Protein AF-A0A8I0LA90-F1 (afdb_monomer_lite)

Structure (mmCIF, N/CA/C/O backbone):
data_AF-A0A8I0LA90-F1
#
_entry.id   AF-A0A8I0LA90-F1
#
loop_
_atom_site.group_PDB
_atom_site.id
_atom_site.type_symbol
_atom_site.label_atom_id
_atom_site.label_alt_id
_atom_site.label_comp_id
_atom_site.label_asym_id
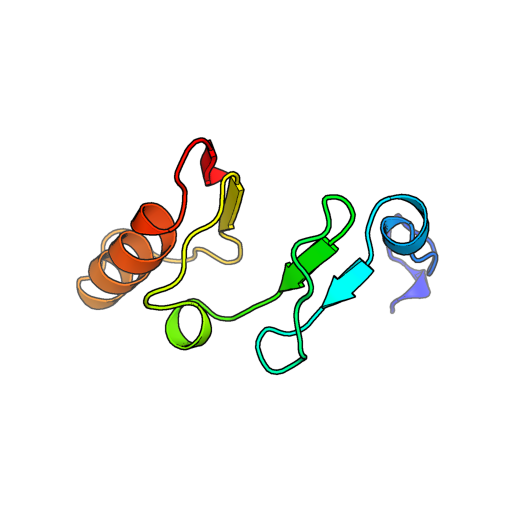_atom_site.label_entity_id
_atom_site.label_seq_id
_atom_site.pdbx_PDB_ins_code
_atom_site.Cartn_x
_atom_site.Cartn_y
_atom_site.Cartn_z
_atom_site.occupancy
_atom_site.B_iso_or_equiv
_atom_site.auth_seq_id
_atom_site.auth_comp_id
_atom_site.auth_asym_id
_atom_site.auth_atom_id
_atom_site.pdbx_PDB_model_num
ATOM 1 N N . ASN A 1 1 ? -8.098 -15.423 -19.859 1.00 55.03 1 ASN A N 1
ATOM 2 C CA . ASN A 1 1 ? -6.998 -15.554 -20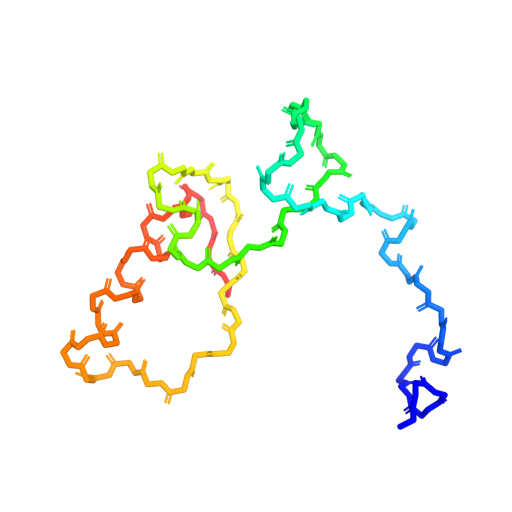.837 1.00 55.03 1 ASN A CA 1
ATOM 3 C C . ASN A 1 1 ? -6.187 -14.271 -20.807 1.00 55.03 1 ASN A C 1
ATOM 5 O O . ASN A 1 1 ? -6.778 -13.219 -20.997 1.00 55.03 1 ASN A O 1
ATOM 9 N N . TYR A 1 2 ? -4.880 -14.322 -20.531 1.00 62.09 2 TYR A N 1
ATOM 10 C CA . TYR A 1 2 ? -4.002 -13.131 -20.517 1.00 62.09 2 TYR A CA 1
ATOM 11 C C . TYR A 1 2 ? -4.059 -12.343 -21.842 1.00 62.09 2 TYR A C 1
ATOM 13 O O . TYR A 1 2 ? -3.874 -11.128 -21.864 1.00 62.09 2 TYR A O 1
ATOM 21 N N . GLU A 1 3 ? -4.412 -13.032 -22.927 1.00 67.25 3 GLU A N 1
ATOM 22 C CA . GLU A 1 3 ? -4.575 -12.464 -24.265 1.00 67.25 3 GLU A CA 1
ATOM 23 C C . GLU A 1 3 ? -5.799 -11.548 -24.438 1.00 67.25 3 GLU A C 1
ATOM 25 O O . GLU A 1 3 ? -5.789 -10.704 -25.328 1.00 67.25 3 GLU A O 1
ATOM 30 N N . GLU A 1 4 ? -6.812 -11.639 -23.568 1.00 79.50 4 GLU A N 1
ATOM 31 C CA . GLU A 1 4 ? -7.987 -10.746 -23.597 1.00 79.50 4 GLU A CA 1
ATOM 32 C C . GLU A 1 4 ? -7.836 -9.514 -22.690 1.00 79.50 4 GLU A C 1
ATOM 34 O O . GLU A 1 4 ? -8.731 -8.675 -22.607 1.00 79.50 4 GLU A O 1
ATOM 39 N N . SER A 1 5 ? -6.697 -9.374 -22.004 1.00 82.62 5 SER A N 1
ATOM 40 C CA . SER A 1 5 ? -6.378 -8.156 -21.257 1.00 82.62 5 SER A CA 1
ATOM 41 C C . SER A 1 5 ? -6.234 -6.963 -22.207 1.00 82.62 5 SER A C 1
ATOM 43 O O . SER A 1 5 ? -5.699 -7.103 -23.308 1.00 82.62 5 SER A O 1
ATOM 45 N N . VAL A 1 6 ? -6.612 -5.760 -21.753 1.00 81.88 6 VAL A N 1
ATOM 46 C CA . VAL A 1 6 ? -6.396 -4.476 -22.461 1.00 81.88 6 VAL A CA 1
ATOM 47 C C . VAL A 1 6 ? -4.947 -4.328 -22.936 1.00 81.88 6 VAL A C 1
ATOM 49 O O . VAL A 1 6 ? -4.676 -3.754 -23.990 1.00 81.88 6 VAL A O 1
ATOM 52 N N . PHE A 1 7 ? -4.012 -4.910 -22.188 1.00 79.75 7 PHE A N 1
ATOM 53 C CA . PHE A 1 7 ? -2.591 -4.846 -22.489 1.00 79.75 7 PHE A CA 1
ATOM 54 C C . PHE A 1 7 ? -2.120 -5.899 -23.505 1.00 79.75 7 PHE A C 1
ATOM 56 O O . PHE A 1 7 ? -0.944 -5.892 -23.858 1.00 79.75 7 PHE A O 1
ATOM 63 N N . LYS A 1 8 ? -3.000 -6.780 -24.014 1.00 83.38 8 LYS A N 1
ATOM 64 C CA . LYS A 1 8 ? -2.699 -7.836 -25.011 1.00 83.38 8 LYS A CA 1
ATOM 65 C C . LYS A 1 8 ? -1.432 -8.623 -24.685 1.00 83.38 8 LYS A C 1
ATOM 67 O O . LYS A 1 8 ? -0.577 -8.874 -25.529 1.00 83.38 8 LYS A O 1
ATOM 72 N N . GLY A 1 9 ? -1.273 -8.910 -23.407 1.00 77.25 9 GLY A N 1
ATOM 73 C CA . GLY A 1 9 ? -0.120 -9.596 -22.874 1.00 77.25 9 GLY A CA 1
ATOM 74 C C . GLY A 1 9 ? 1.206 -8.824 -22.811 1.00 77.25 9 GLY A C 1
ATOM 75 O O . GLY A 1 9 ? 2.248 -9.417 -22.520 1.00 77.25 9 GLY A O 1
ATOM 76 N N . LYS A 1 10 ? 1.197 -7.507 -23.020 1.00 81.12 10 LYS A N 1
ATOM 77 C CA . LYS A 1 10 ? 2.359 -6.645 -22.787 1.00 81.12 10 LYS A CA 1
ATOM 78 C C . LYS A 1 10 ? 2.486 -6.281 -21.311 1.00 81.12 10 LYS A C 1
ATOM 80 O O . LYS A 1 10 ? 1.514 -5.890 -20.668 1.00 81.12 10 LYS A O 1
ATOM 85 N N . ASN A 1 11 ? 3.713 -6.332 -20.800 1.00 80.06 11 ASN A N 1
ATOM 86 C CA . ASN A 1 11 ? 4.052 -5.771 -19.500 1.00 80.06 11 ASN A CA 1
ATOM 87 C C . ASN A 1 11 ? 4.418 -4.289 -19.679 1.00 80.06 11 ASN A C 1
ATOM 89 O O . ASN A 1 11 ? 5.564 -3.967 -19.956 1.00 80.06 11 ASN A O 1
ATOM 93 N N . PHE A 1 12 ? 3.446 -3.383 -19.559 1.00 83.00 12 PHE A N 1
ATOM 94 C CA . PHE A 1 12 ? 3.727 -1.943 -19.666 1.00 83.00 12 PHE A CA 1
ATOM 95 C C . PHE A 1 12 ? 4.521 -1.413 -18.459 1.00 83.00 12 PHE A C 1
ATOM 97 O O . PHE A 1 12 ? 5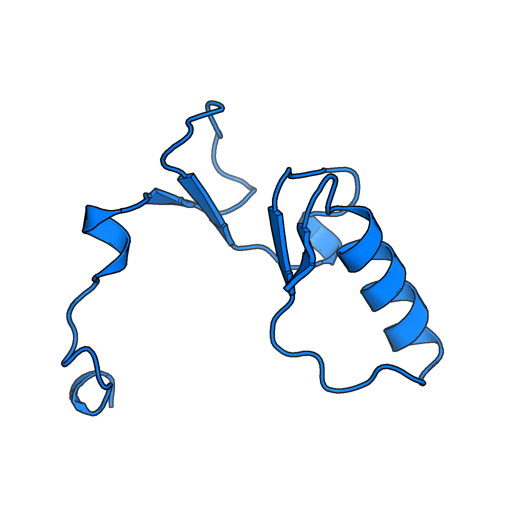.212 -0.404 -18.561 1.00 83.00 12 PHE A O 1
ATOM 104 N N . LEU A 1 13 ? 4.440 -2.097 -17.309 1.00 83.06 13 LEU A N 1
ATOM 105 C CA . LEU A 1 13 ? 5.105 -1.665 -16.084 1.00 83.06 13 LEU A CA 1
ATOM 106 C C . LEU A 1 13 ? 6.624 -1.735 -16.218 1.00 83.06 13 LEU A C 1
ATOM 108 O O . LEU A 1 13 ? 7.303 -0.876 -15.670 1.00 83.06 13 LEU A O 1
ATOM 112 N N . SER A 1 14 ? 7.160 -2.682 -16.995 1.00 81.50 14 SER A N 1
ATOM 113 C CA . SER A 1 14 ? 8.612 -2.826 -17.159 1.00 81.50 14 SER A CA 1
ATOM 114 C C . SER A 1 14 ? 9.307 -1.605 -17.768 1.00 81.50 14 SER A C 1
ATOM 116 O O . SER A 1 14 ? 10.520 -1.483 -17.623 1.00 81.50 14 SER A O 1
ATOM 118 N N . GLU A 1 15 ? 8.568 -0.711 -18.431 1.00 82.62 15 GLU A N 1
ATOM 119 C CA . GLU A 1 15 ? 9.106 0.534 -18.997 1.00 82.62 15 GLU A CA 1
ATOM 120 C C . GLU A 1 15 ? 9.160 1.684 -17.978 1.00 82.62 15 GLU A C 1
ATOM 122 O O . GLU A 1 15 ? 9.940 2.616 -18.156 1.00 82.62 15 GLU A O 1
ATOM 127 N N . ILE A 1 16 ? 8.353 1.624 -16.912 1.00 84.69 16 ILE A N 1
ATOM 128 C CA . ILE A 1 16 ? 8.201 2.717 -15.936 1.00 84.69 16 ILE A CA 1
ATOM 129 C C . ILE A 1 16 ? 8.738 2.371 -14.547 1.00 84.69 16 ILE A C 1
ATOM 131 O O . ILE A 1 16 ? 9.170 3.264 -13.823 1.00 84.69 16 ILE A O 1
ATOM 135 N N . ALA A 1 17 ? 8.691 1.097 -14.152 1.00 87.06 17 ALA A N 1
ATOM 136 C CA . ALA A 1 17 ? 9.120 0.661 -12.834 1.00 87.06 17 ALA A CA 1
ATOM 137 C C . ALA A 1 17 ? 9.394 -0.847 -12.761 1.00 87.06 17 ALA A C 1
ATOM 139 O O . ALA A 1 17 ? 8.742 -1.687 -13.383 1.00 87.06 17 ALA A O 1
ATOM 140 N N . LYS A 1 18 ? 10.325 -1.214 -11.887 1.00 86.88 18 LYS A N 1
ATOM 141 C CA . LYS A 1 18 ? 10.572 -2.597 -11.484 1.00 86.88 18 LYS A CA 1
ATOM 142 C C . LYS A 1 18 ? 9.603 -2.974 -10.370 1.00 86.88 18 LYS A C 1
ATOM 144 O O . LYS A 1 18 ? 9.699 -2.455 -9.259 1.00 86.88 18 LYS A O 1
ATOM 149 N N . VAL A 1 19 ? 8.697 -3.903 -10.659 1.00 87.88 19 VAL A N 1
ATOM 150 C CA . VAL A 1 19 ? 7.829 -4.501 -9.638 1.00 87.88 19 VAL A CA 1
ATOM 151 C C . VAL A 1 19 ? 8.637 -5.519 -8.840 1.00 87.88 19 VAL A C 1
ATOM 153 O O . VAL A 1 19 ? 9.251 -6.412 -9.422 1.00 87.88 19 VAL A O 1
ATOM 156 N N . ARG A 1 20 ? 8.640 -5.382 -7.515 1.00 86.50 20 ARG A N 1
ATOM 157 C CA . ARG A 1 20 ? 9.399 -6.230 -6.589 1.00 86.50 20 ARG A CA 1
ATOM 158 C C . ARG A 1 20 ? 8.512 -6.761 -5.476 1.00 86.50 20 ARG A C 1
ATOM 160 O O . ARG A 1 20 ? 7.507 -6.145 -5.111 1.00 86.50 20 ARG A O 1
ATOM 167 N N . LYS A 1 21 ? 8.915 -7.894 -4.906 1.00 86.31 21 LYS A N 1
ATOM 168 C CA . LYS A 1 21 ? 8.322 -8.421 -3.672 1.00 86.31 21 LYS A CA 1
ATOM 169 C C . LYS A 1 21 ? 9.090 -7.900 -2.467 1.00 86.31 21 LYS A C 1
ATOM 171 O O . LYS A 1 21 ? 10.294 -7.689 -2.526 1.00 86.31 21 LYS A O 1
ATOM 176 N N . ILE A 1 22 ? 8.396 -7.766 -1.345 1.00 82.38 22 ILE A N 1
ATOM 177 C CA . ILE A 1 22 ? 8.966 -7.178 -0.128 1.00 82.38 22 ILE A CA 1
ATOM 178 C C . ILE A 1 22 ? 10.125 -7.976 0.497 1.00 82.38 22 ILE A C 1
ATOM 180 O O . ILE A 1 22 ? 10.934 -7.419 1.225 1.00 82.38 22 ILE A O 1
ATOM 184 N N . ASN A 1 23 ? 10.223 -9.273 0.196 1.00 78.44 23 ASN A N 1
ATOM 185 C CA . ASN A 1 23 ? 11.279 -10.147 0.718 1.00 78.44 23 ASN A CA 1
ATOM 186 C C . ASN A 1 23 ? 12.576 -10.086 -0.108 1.00 78.44 23 ASN A C 1
ATOM 188 O O . ASN A 1 23 ? 13.538 -10.783 0.207 1.00 78.44 23 ASN A O 1
ATOM 192 N N . GLU A 1 24 ? 12.594 -9.314 -1.192 1.00 75.81 24 GLU A N 1
ATOM 193 C CA . GLU A 1 24 ? 13.794 -9.074 -1.984 1.00 75.81 24 GLU A CA 1
ATOM 194 C C . GLU A 1 24 ? 14.546 -7.881 -1.398 1.00 75.81 24 GLU A C 1
ATOM 196 O O . GLU A 1 24 ? 13.935 -6.962 -0.863 1.00 75.81 24 GLU A O 1
ATOM 201 N N . TYR A 1 25 ? 15.877 -7.875 -1.496 1.00 66.25 25 TYR A N 1
ATOM 202 C CA . TYR A 1 25 ? 16.652 -6.695 -1.126 1.00 66.25 25 TYR A CA 1
ATOM 203 C C . TYR A 1 25 ? 16.193 -5.499 -1.974 1.00 66.25 25 TYR A C 1
ATOM 205 O O . TYR A 1 25 ? 16.266 -5.530 -3.208 1.00 66.25 25 TYR A O 1
ATOM 213 N N . ILE A 1 26 ? 15.693 -4.463 -1.301 1.00 65.75 26 ILE A N 1
ATOM 214 C CA . ILE A 1 26 ? 15.202 -3.240 -1.929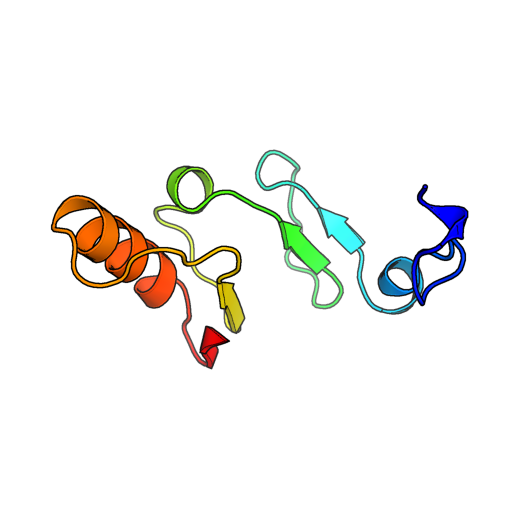 1.00 65.75 26 ILE A CA 1
ATOM 215 C C . ILE A 1 26 ? 16.248 -2.162 -1.687 1.00 65.75 26 ILE A C 1
ATOM 217 O O . ILE A 1 26 ? 16.315 -1.573 -0.614 1.00 65.75 26 ILE A O 1
ATOM 221 N N . GLU A 1 27 ? 17.072 -1.900 -2.695 1.00 66.88 27 GLU A N 1
ATOM 222 C CA . GLU A 1 27 ? 17.730 -0.601 -2.784 1.00 66.88 27 GLU A CA 1
ATOM 223 C C . GLU A 1 27 ? 16.638 0.448 -3.010 1.00 66.88 27 GLU A C 1
ATOM 225 O O . GLU A 1 27 ? 15.843 0.310 -3.951 1.00 66.88 27 GLU A O 1
ATOM 230 N N . GLU A 1 28 ? 16.578 1.469 -2.148 1.00 65.56 28 GLU A N 1
ATOM 231 C CA . GLU A 1 28 ? 15.707 2.625 -2.363 1.00 65.56 28 GLU A CA 1
ATOM 232 C C . GLU A 1 28 ? 16.040 3.233 -3.729 1.00 65.56 28 GLU A C 1
ATOM 234 O O . GLU A 1 28 ? 17.045 3.915 -3.920 1.00 65.56 28 GLU A O 1
ATOM 239 N N . SER A 1 29 ? 15.190 2.938 -4.706 1.00 71.25 29 SER A N 1
ATOM 240 C CA . SER A 1 29 ? 15.286 3.437 -6.068 1.00 71.25 29 SER A CA 1
ATOM 241 C C . SER A 1 29 ? 13.930 4.007 -6.445 1.00 71.25 29 SER A C 1
ATOM 243 O O . SER A 1 29 ? 12.890 3.406 -6.161 1.00 71.25 29 SER A O 1
ATOM 245 N N . ASN A 1 30 ? 13.946 5.173 -7.091 1.00 76.00 30 ASN A N 1
ATOM 246 C CA . ASN A 1 30 ? 12.732 5.875 -7.516 1.00 76.00 30 ASN A CA 1
ATOM 247 C C . ASN A 1 30 ? 11.925 5.092 -8.568 1.00 76.00 30 ASN A C 1
ATOM 249 O O . ASN A 1 30 ? 10.781 5.438 -8.845 1.00 76.00 30 ASN A O 1
ATOM 253 N N . ASP A 1 31 ? 12.498 4.013 -9.100 1.00 84.31 31 ASP A N 1
ATOM 254 C CA . ASP A 1 31 ? 11.989 3.269 -10.246 1.00 84.31 31 ASP A CA 1
ATOM 255 C C . ASP A 1 31 ? 11.424 1.909 -9.801 1.00 84.31 31 ASP A C 1
ATOM 257 O O . ASP A 1 31 ? 11.447 0.937 -10.558 1.00 84.31 31 ASP A O 1
ATOM 261 N N . SER A 1 32 ? 10.995 1.785 -8.540 1.00 86.81 32 SER A N 1
ATOM 262 C CA . SER A 1 32 ? 10.520 0.522 -7.975 1.00 86.81 32 SER A CA 1
ATOM 263 C C . SER A 1 32 ? 9.113 0.618 -7.393 1.00 86.81 32 SER A C 1
ATOM 265 O O . SER A 1 32 ? 8.743 1.591 -6.741 1.00 86.81 32 SER A O 1
ATOM 267 N N . ILE A 1 33 ? 8.325 -0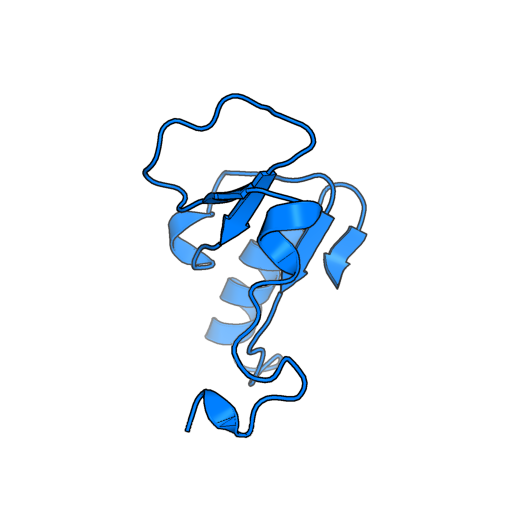.428 -7.640 1.00 90.19 33 ILE A N 1
ATOM 268 C CA . ILE A 1 33 ? 6.995 -0.626 -7.061 1.00 90.19 33 ILE A CA 1
ATOM 269 C C . ILE A 1 33 ? 7.058 -1.892 -6.219 1.00 90.19 33 ILE A C 1
ATOM 271 O O . ILE A 1 33 ? 7.442 -2.954 -6.709 1.00 90.19 33 ILE A O 1
ATOM 275 N N . ILE A 1 34 ? 6.658 -1.791 -4.956 1.00 91.31 34 ILE A N 1
ATOM 276 C CA . ILE A 1 34 ? 6.588 -2.939 -4.055 1.00 91.31 34 ILE A CA 1
ATOM 277 C C . ILE A 1 34 ? 5.165 -3.479 -4.088 1.00 91.31 34 ILE A C 1
ATOM 279 O O . ILE A 1 34 ? 4.222 -2.768 -3.746 1.00 91.31 34 ILE A O 1
ATOM 283 N N . PHE A 1 35 ? 5.016 -4.746 -4.466 1.00 92.19 35 PHE A N 1
ATOM 284 C CA . PHE A 1 35 ? 3.747 -5.457 -4.361 1.00 92.19 35 PHE A CA 1
ATOM 285 C C . PHE A 1 35 ? 3.776 -6.382 -3.143 1.00 92.19 35 PHE A C 1
ATOM 287 O O . PHE A 1 35 ? 4.642 -7.255 -3.024 1.00 92.19 35 PHE A O 1
ATOM 294 N N . SER A 1 36 ? 2.848 -6.172 -2.212 1.00 93.25 36 SER A N 1
ATOM 295 C CA . SER A 1 36 ? 2.829 -6.858 -0.922 1.00 93.25 36 SER A CA 1
ATOM 296 C C . SER A 1 36 ? 1.417 -6.947 -0.357 1.00 93.25 36 SER A C 1
ATOM 298 O O . SER A 1 36 ? 0.557 -6.126 -0.656 1.00 93.25 36 SER A O 1
ATOM 300 N N . THR A 1 37 ? 1.208 -7.915 0.534 1.00 94.81 37 THR A N 1
ATOM 301 C CA . THR A 1 37 ? 0.038 -7.926 1.417 1.00 94.81 37 THR A CA 1
ATOM 302 C C . THR A 1 37 ? 0.165 -6.845 2.496 1.00 94.81 37 THR A C 1
ATOM 304 O O . THR A 1 37 ? 1.281 -6.437 2.846 1.00 94.81 37 THR A O 1
ATOM 307 N N . ILE A 1 38 ? -0.967 -6.450 3.090 1.00 95.06 38 ILE A N 1
ATOM 308 C CA . ILE A 1 38 ? -1.016 -5.543 4.253 1.00 95.06 38 ILE A CA 1
ATOM 309 C C . ILE A 1 38 ? -0.168 -6.093 5.409 1.00 95.06 38 ILE A C 1
ATOM 311 O O . ILE A 1 38 ? 0.554 -5.351 6.073 1.00 95.06 38 ILE A O 1
ATOM 315 N N . HIS A 1 39 ? -0.230 -7.407 5.639 1.00 94.38 39 HIS A N 1
ATOM 316 C CA . HIS A 1 39 ? 0.492 -8.065 6.724 1.00 94.38 39 HIS A CA 1
ATOM 317 C C . HIS A 1 39 ? 2.006 -7.976 6.557 1.00 94.38 39 HIS A C 1
ATOM 319 O O . HIS A 1 39 ? 2.695 -7.612 7.509 1.00 94.38 39 HIS A O 1
ATOM 325 N N . SER A 1 40 ? 2.522 -8.276 5.364 1.00 93.69 40 SER A N 1
ATOM 326 C CA . SER A 1 40 ? 3.963 -8.231 5.111 1.00 93.69 40 SER A CA 1
ATOM 327 C C . SER A 1 40 ? 4.495 -6.796 5.083 1.00 93.69 40 SER A C 1
ATOM 329 O O . SER A 1 40 ? 5.628 -6.572 5.482 1.00 93.69 40 SER A O 1
ATOM 331 N N . PHE A 1 41 ? 3.668 -5.818 4.697 1.00 93.56 41 PHE A N 1
ATOM 332 C CA . PHE A 1 41 ? 4.042 -4.398 4.672 1.00 93.56 41 PHE A CA 1
ATOM 333 C C . PHE A 1 41 ? 3.905 -3.694 6.040 1.00 93.56 41 PHE A C 1
ATOM 335 O O . PHE A 1 41 ? 4.167 -2.497 6.180 1.00 93.56 41 PHE A O 1
ATOM 342 N N . LYS A 1 42 ? 3.471 -4.407 7.085 1.00 91.56 42 LYS A N 1
ATOM 343 C CA . LYS A 1 42 ? 3.275 -3.836 8.421 1.00 91.56 42 LYS A CA 1
ATOM 344 C C . LYS A 1 42 ? 4.608 -3.361 9.015 1.00 91.56 42 LYS A C 1
ATOM 346 O O . LYS A 1 42 ? 5.552 -4.130 9.122 1.00 91.56 42 LYS A O 1
ATOM 351 N N . GLY A 1 43 ? 4.639 -2.113 9.489 1.00 91.44 43 GLY A N 1
ATOM 352 C CA . GLY A 1 43 ? 5.836 -1.501 10.082 1.00 91.44 43 GLY A CA 1
ATOM 353 C C . GLY A 1 43 ? 6.730 -0.779 9.072 1.00 91.44 43 GLY A C 1
ATOM 354 O O . GLY A 1 43 ? 7.722 -0.183 9.473 1.00 91.44 43 GLY A O 1
ATOM 355 N N . LEU A 1 44 ? 6.358 -0.804 7.792 1.00 92.12 44 LEU A N 1
ATOM 356 C CA . LEU A 1 44 ? 7.017 -0.070 6.721 1.00 92.12 44 LEU A CA 1
ATOM 357 C C . LEU A 1 44 ? 6.141 1.095 6.264 1.00 92.12 44 LEU A C 1
ATOM 359 O O . LEU A 1 44 ? 4.973 1.211 6.638 1.00 92.12 44 LEU A O 1
ATOM 363 N N . GLU A 1 45 ? 6.715 1.978 5.461 1.00 93.19 45 GLU A N 1
ATOM 364 C CA . GLU A 1 45 ? 6.051 3.191 5.005 1.00 93.19 45 GLU A CA 1
ATOM 365 C C . GLU A 1 45 ? 6.550 3.592 3.616 1.00 93.19 45 GLU A C 1
ATOM 367 O O . GLU A 1 45 ? 7.700 3.350 3.257 1.00 93.19 45 GLU A O 1
ATOM 372 N N . SER A 1 46 ? 5.672 4.212 2.829 1.00 92.50 46 SER A N 1
ATOM 373 C CA . SER A 1 46 ? 5.962 4.697 1.479 1.00 92.50 46 SER A CA 1
ATOM 374 C C . SER A 1 46 ? 5.360 6.084 1.283 1.00 92.50 46 SER A C 1
ATOM 376 O O . SER A 1 46 ? 4.371 6.448 1.920 1.00 92.50 46 SER A O 1
ATOM 378 N N . LYS A 1 47 ? 5.931 6.878 0.371 1.00 93.62 47 LYS A N 1
ATOM 379 C CA . LYS A 1 47 ? 5.335 8.162 -0.036 1.00 93.62 47 LYS A CA 1
ATOM 380 C C . LYS A 1 47 ? 3.923 7.963 -0.590 1.00 93.62 47 LYS A C 1
ATOM 382 O O . LYS A 1 47 ? 3.023 8.723 -0.243 1.00 93.62 47 LYS A O 1
ATOM 387 N N . ILE A 1 48 ? 3.749 6.932 -1.412 1.00 94.44 48 ILE A N 1
ATOM 388 C CA . ILE A 1 48 ? 2.494 6.600 -2.087 1.00 94.44 48 ILE A CA 1
ATOM 389 C C . ILE A 1 48 ? 2.170 5.129 -1.813 1.00 94.44 48 ILE A C 1
ATOM 391 O O . ILE A 1 48 ? 3.055 4.276 -1.927 1.00 94.44 48 ILE A O 1
ATOM 395 N N . VAL A 1 49 ? 0.917 4.839 -1.460 1.00 95.69 49 VAL A N 1
ATOM 396 C CA . VAL A 1 49 ? 0.385 3.474 -1.313 1.00 95.69 49 VAL A CA 1
ATOM 397 C C . VAL A 1 49 ? -0.848 3.331 -2.200 1.00 95.69 49 VAL A C 1
ATOM 399 O O . VAL A 1 49 ? -1.726 4.188 -2.167 1.00 95.69 49 VAL A O 1
ATOM 402 N N . LEU A 1 50 ? -0.891 2.249 -2.982 1.00 96.38 50 LEU A N 1
ATOM 403 C CA . LEU A 1 50 ? -2.073 1.811 -3.726 1.00 96.38 50 LEU A CA 1
ATOM 404 C C . LEU A 1 50 ? -2.701 0.650 -2.949 1.00 96.38 50 LEU A C 1
ATOM 406 O O . LEU A 1 50 ? -2.089 -0.421 -2.856 1.00 96.38 50 LEU A O 1
ATOM 410 N N . LEU A 1 51 ? -3.869 0.867 -2.350 1.00 96.31 51 LEU A N 1
ATOM 411 C CA . LEU A 1 51 ? -4.599 -0.154 -1.607 1.00 96.31 51 LEU A CA 1
ATOM 412 C C . LEU A 1 51 ? -5.686 -0.753 -2.504 1.00 96.31 51 LEU A C 1
ATOM 414 O O . LEU A 1 51 ? -6.745 -0.172 -2.711 1.00 96.31 51 LEU A O 1
ATOM 418 N N . CYS A 1 52 ? -5.414 -1.940 -3.033 1.00 94.69 52 CYS A N 1
ATOM 419 C CA . CYS A 1 52 ? -6.328 -2.649 -3.924 1.00 94.69 52 CYS A CA 1
ATOM 420 C C . CYS A 1 52 ? -7.150 -3.702 -3.168 1.00 94.69 52 CYS A C 1
ATOM 422 O O . CYS A 1 52 ? -6.764 -4.122 -2.079 1.00 94.69 52 CYS A O 1
ATOM 424 N N . ASP A 1 53 ? -8.219 -4.185 -3.809 1.00 92.56 53 ASP A N 1
ATOM 425 C CA . ASP A 1 53 ? -9.017 -5.332 -3.339 1.00 92.56 53 ASP A CA 1
ATOM 426 C C . ASP A 1 53 ? -9.677 -5.090 -1.963 1.00 92.56 53 ASP A C 1
ATOM 428 O O . ASP A 1 53 ? -9.655 -5.926 -1.061 1.00 92.56 53 ASP A O 1
ATOM 432 N N . VAL A 1 54 ? -10.223 -3.881 -1.774 1.00 92.56 54 VAL A N 1
ATOM 433 C CA . VAL A 1 54 ? -10.933 -3.488 -0.547 1.00 92.56 54 VAL A CA 1
ATOM 434 C C . VAL A 1 54 ? -12.417 -3.825 -0.680 1.00 92.56 54 VAL A C 1
ATOM 436 O O . VAL A 1 54 ? -13.192 -3.030 -1.209 1.00 92.56 54 VAL A O 1
ATOM 439 N N . ASP A 1 55 ? -12.809 -4.989 -0.165 1.00 89.88 55 ASP A N 1
ATOM 440 C CA . ASP A 1 55 ? -14.199 -5.469 -0.218 1.00 89.88 55 ASP A CA 1
ATOM 441 C C . ASP A 1 55 ? -15.068 -5.007 0.968 1.00 89.88 55 ASP A C 1
ATOM 443 O O . ASP A 1 55 ? -16.289 -4.908 0.851 1.00 89.88 55 ASP A O 1
ATOM 447 N N . ASP A 1 56 ? -14.454 -4.729 2.124 1.00 91.38 56 ASP A N 1
ATOM 448 C CA . ASP A 1 56 ? -15.136 -4.323 3.360 1.00 91.38 56 ASP A CA 1
ATOM 449 C C . ASP A 1 56 ? -14.366 -3.193 4.060 1.00 91.38 56 ASP A C 1
ATOM 451 O O . ASP A 1 56 ? -13.137 -3.212 4.180 1.00 91.38 56 ASP A O 1
ATOM 455 N N . ILE A 1 57 ? -15.106 -2.198 4.545 1.00 91.38 57 ILE A N 1
ATOM 456 C CA . ILE A 1 57 ? -14.586 -1.048 5.297 1.00 91.38 57 ILE A CA 1
ATOM 457 C C . ILE A 1 57 ? -15.230 -0.894 6.679 1.00 91.38 57 ILE A C 1
ATOM 459 O O . ILE A 1 57 ? -14.738 -0.121 7.505 1.00 91.38 57 ILE A O 1
ATOM 463 N N . GLU A 1 58 ? -16.316 -1.614 6.960 1.00 93.62 58 GLU A N 1
ATOM 464 C CA . GLU A 1 58 ? -17.103 -1.434 8.178 1.00 93.62 58 GLU A CA 1
ATOM 465 C C . GLU A 1 58 ? -16.837 -2.517 9.220 1.00 93.62 58 GLU A C 1
ATOM 467 O O . GLU A 1 58 ? -16.867 -2.215 10.424 1.00 93.62 58 GLU A O 1
ATOM 472 N N . GLY A 1 59 ? -16.543 -3.745 8.783 1.00 95.12 59 GLY A N 1
ATOM 473 C CA . GLY A 1 59 ? -16.247 -4.864 9.668 1.00 95.12 59 GLY A CA 1
ATOM 474 C C . GLY A 1 59 ? -15.065 -4.573 10.594 1.00 95.12 59 GLY A C 1
ATOM 475 O O . GLY A 1 59 ? -14.087 -3.936 10.211 1.00 95.12 59 GLY A O 1
ATOM 476 N N . THR A 1 60 ? -15.116 -5.047 11.841 1.00 93.75 60 THR A N 1
ATOM 477 C CA . THR A 1 60 ? -14.088 -4.741 12.856 1.00 93.75 60 THR A CA 1
ATOM 478 C C . THR A 1 60 ? -12.679 -5.150 12.417 1.00 93.75 60 THR A C 1
ATOM 480 O O . THR A 1 60 ? -11.729 -4.382 12.572 1.00 93.75 60 THR A O 1
ATOM 483 N N . ASN A 1 61 ? -12.538 -6.339 11.826 1.00 92.25 61 ASN A N 1
ATOM 484 C CA . ASN A 1 61 ? -11.252 -6.820 11.316 1.00 92.25 61 ASN A CA 1
ATOM 485 C C . ASN A 1 61 ? -10.806 -6.030 10.081 1.00 92.25 61 ASN A C 1
ATOM 487 O O . ASN A 1 61 ? -9.633 -5.671 9.974 1.00 92.25 61 ASN A O 1
ATOM 491 N N . ALA A 1 62 ? -11.745 -5.712 9.188 1.00 94.12 62 ALA A N 1
ATOM 492 C CA . ALA A 1 62 ? -11.484 -4.919 7.997 1.00 94.12 62 ALA A CA 1
ATOM 493 C C . ALA A 1 62 ? -11.012 -3.506 8.366 1.00 94.12 62 ALA A C 1
ATOM 495 O O . ALA A 1 62 ? -9.975 -3.062 7.889 1.00 94.12 62 ALA A O 1
ATOM 496 N N . LYS A 1 63 ? -11.669 -2.846 9.327 1.00 95.25 63 LYS A N 1
ATOM 497 C CA . LYS A 1 63 ? -11.238 -1.554 9.884 1.00 95.25 63 LYS A CA 1
ATOM 498 C C . LYS A 1 63 ? -9.805 -1.591 10.397 1.00 95.25 63 LYS A C 1
ATOM 500 O O . LYS A 1 63 ? -9.041 -0.670 10.122 1.00 95.25 63 LYS A O 1
ATOM 505 N N . MET A 1 64 ? -9.428 -2.644 11.123 1.00 94.75 64 MET A N 1
ATOM 506 C CA . MET A 1 64 ? -8.064 -2.781 11.631 1.00 94.75 64 MET A CA 1
ATOM 507 C C . MET A 1 64 ? -7.049 -2.939 10.492 1.00 94.75 64 MET A C 1
ATOM 509 O O . MET A 1 64 ? -6.017 -2.269 10.500 1.00 94.75 64 MET A O 1
ATOM 513 N N . LEU A 1 65 ? -7.338 -3.793 9.509 1.00 95.25 65 LEU A N 1
ATOM 514 C CA . LEU A 1 65 ? -6.467 -4.004 8.348 1.00 95.25 65 LEU A CA 1
ATOM 515 C C . LEU A 1 65 ? -6.338 -2.742 7.495 1.00 95.25 65 LEU A C 1
ATOM 517 O O . LEU A 1 65 ? -5.221 -2.331 7.182 1.00 95.25 65 LEU A O 1
ATOM 521 N N . ASN A 1 66 ? -7.459 -2.089 7.203 1.00 95.19 66 ASN 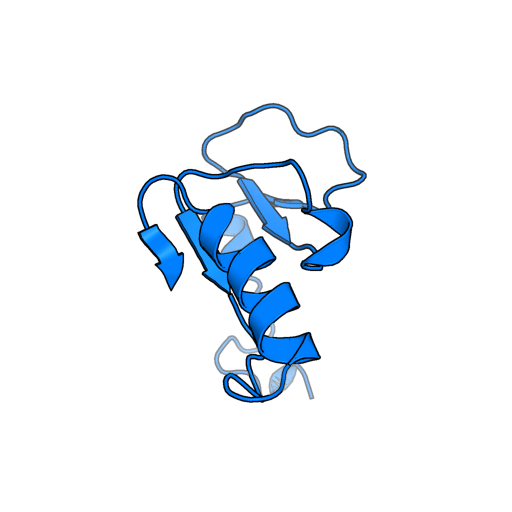A N 1
ATOM 522 C CA . ASN A 1 66 ? -7.505 -0.850 6.439 1.00 95.19 66 ASN A CA 1
ATOM 523 C C . ASN A 1 66 ? -6.741 0.251 7.169 1.00 95.19 66 ASN A C 1
ATOM 525 O O . ASN A 1 66 ? -5.901 0.905 6.566 1.00 95.19 66 ASN A O 1
ATOM 529 N N . TYR A 1 67 ? -6.924 0.402 8.483 1.00 95.31 67 TYR A N 1
ATOM 530 C CA . TYR A 1 67 ? -6.142 1.354 9.271 1.00 95.31 67 TYR A CA 1
ATOM 531 C C . TYR A 1 67 ? -4.634 1.087 9.163 1.00 95.31 67 TYR A C 1
ATOM 533 O O . TYR A 1 67 ? -3.842 2.010 8.948 1.00 95.31 67 TYR A O 1
ATOM 541 N N . VAL A 1 68 ? -4.222 -0.180 9.268 1.00 95.94 68 VAL A N 1
ATOM 542 C CA . VAL A 1 68 ? -2.813 -0.560 9.116 1.00 95.94 68 VAL A CA 1
ATOM 543 C C . VAL A 1 68 ? -2.300 -0.229 7.721 1.00 95.94 68 VAL A C 1
ATOM 545 O O . VAL A 1 68 ? -1.199 0.293 7.647 1.00 95.94 68 VAL A O 1
ATOM 548 N N . ALA A 1 69 ? -3.055 -0.494 6.654 1.00 95.81 69 ALA A N 1
ATOM 549 C CA . ALA A 1 69 ? -2.648 -0.221 5.275 1.00 95.81 69 ALA A CA 1
ATOM 550 C C . ALA A 1 69 ? -2.594 1.281 4.947 1.00 95.81 69 ALA A C 1
ATOM 552 O O . ALA A 1 69 ? -1.605 1.769 4.399 1.00 95.81 69 ALA A O 1
ATOM 553 N N . ILE A 1 70 ? -3.626 2.025 5.346 1.00 95.69 70 ILE A N 1
ATOM 554 C CA . ILE A 1 70 ? -3.760 3.472 5.130 1.00 95.69 70 ILE A CA 1
ATOM 555 C C . ILE A 1 70 ? -2.624 4.219 5.827 1.00 95.69 70 ILE A C 1
ATOM 557 O O . ILE A 1 70 ? -1.972 5.073 5.233 1.00 95.69 70 ILE A O 1
ATOM 561 N N . SER A 1 71 ? -2.313 3.843 7.069 1.00 96.50 71 SER A N 1
ATOM 562 C CA . SER A 1 71 ? -1.243 4.469 7.856 1.00 96.50 71 SER A CA 1
ATOM 563 C C . SER A 1 71 ? 0.177 4.165 7.357 1.00 96.50 71 SER A C 1
ATOM 565 O O . SER A 1 71 ? 1.144 4.514 8.034 1.00 96.50 71 SER A O 1
ATOM 567 N N . ARG A 1 72 ? 0.349 3.474 6.223 1.00 95.19 72 ARG A N 1
ATOM 568 C CA . ARG A 1 72 ? 1.661 3.294 5.570 1.00 95.19 72 ARG A CA 1
ATOM 569 C C . ARG A 1 72 ? 1.927 4.362 4.508 1.00 95.19 72 ARG A C 1
ATOM 571 O O . ARG A 1 72 ? 3.072 4.500 4.082 1.00 95.19 72 ARG A O 1
ATOM 578 N N . ALA A 1 73 ? 0.901 5.101 4.082 1.00 97.06 73 ALA A N 1
ATOM 579 C CA . ALA A 1 73 ? 1.034 6.212 3.151 1.00 97.06 73 ALA A CA 1
ATOM 580 C C . ALA A 1 73 ? 1.488 7.481 3.884 1.00 97.06 73 ALA A C 1
ATOM 582 O O . ALA A 1 73 ? 0.785 7.982 4.758 1.00 97.06 73 ALA A O 1
ATOM 583 N N . LYS A 1 74 ? 2.647 8.029 3.506 1.00 96.19 74 LYS A N 1
ATOM 584 C CA . LYS A 1 74 ? 3.142 9.306 4.048 1.00 96.19 74 LYS A CA 1
ATOM 585 C C . LYS A 1 74 ? 2.524 10.526 3.378 1.00 96.19 74 LYS A C 1
ATOM 587 O O . LYS A 1 74 ? 2.412 11.563 4.022 1.00 96.19 74 LYS A O 1
ATOM 592 N N . LEU A 1 75 ? 2.218 10.433 2.081 1.00 96.44 75 LEU A N 1
ATOM 593 C CA . LEU A 1 75 ? 1.734 11.565 1.287 1.00 96.44 75 LEU A CA 1
ATOM 594 C C . LEU A 1 75 ? 0.394 11.262 0.622 1.00 96.44 75 LEU A C 1
ATOM 596 O O . LEU A 1 75 ? -0.537 12.045 0.774 1.00 96.44 75 LEU A O 1
ATOM 600 N N . LEU A 1 76 ? 0.297 10.155 -0.121 1.00 97.56 76 LEU A N 1
ATOM 601 C CA . LEU A 1 76 ? -0.877 9.844 -0.941 1.00 97.56 76 LEU A CA 1
ATOM 602 C C . LEU A 1 76 ? -1.317 8.388 -0.766 1.00 97.56 76 LEU A C 1
ATOM 604 O O . LEU A 1 76 ? -0.488 7.475 -0.748 1.00 97.56 76 LEU A O 1
ATOM 608 N N . LEU A 1 77 ? -2.630 8.199 -0.687 1.00 96.75 77 LEU A N 1
ATOM 609 C CA . LEU A 1 77 ? -3.306 6.909 -0.699 1.00 96.75 77 LEU A CA 1
ATOM 610 C C . LEU A 1 77 ? -4.287 6.900 -1.873 1.00 96.75 77 LEU A C 1
ATOM 612 O O . LEU A 1 77 ? -5.035 7.868 -2.037 1.00 96.75 77 LEU A O 1
ATOM 616 N N . TYR A 1 78 ? -4.288 5.810 -2.633 1.00 95.31 78 TYR A N 1
ATOM 617 C CA . TYR A 1 78 ? -5.258 5.536 -3.691 1.00 95.31 78 TYR A CA 1
ATOM 618 C C . TYR A 1 78 ? -5.874 4.158 -3.510 1.00 95.31 78 TYR A C 1
ATOM 620 O O . TYR A 1 78 ? -5.142 3.261 -3.026 1.00 95.31 78 TYR A O 1
#

InterPro domains:
  IPR027417 P-loop containing nucleoside triphosphate hydrolase [G3DSA:3.40.50.300] (4-78)
  IPR027417 P-loop containing nucleoside triphosphate hydrolase [SSF52540] (5-78)

Radius of gyration: 14.68 Å; chains: 1; bounding box: 35×27×38 Å

Secondary structure (DSSP, 8-state):
-GGGSTTTT--SGGGT-EEEETTS-----TTEEEE--TTTTTT--EEEE-------SSSHHHHHHHHHHHTTEEEEE-

pLDDT: mean 87.56, std 9.68, range [55.03, 97.56]

Organism: NCBI:txid611301

Foldseek 3Di:
DCCPDPCNVDDPLVVQADEDEPPDDDDPDPRYDYDDALVSCAPAADCEAEDPDLPDCPDPVSVVSCVSRVVRHPHYYD

Sequence (78 aa):
NYEESVFKGKNFLSEIAKVRKINEYIEESNDSIIFSTIHSFKGLESKIVLLCDVDDIEGTNAKMLNYVAISRAKLLLY